Protein AF-N1ZPL4-F1 (afdb_monomer)

Structure (mmCIF, N/CA/C/O backbone):
data_AF-N1ZPL4-F1
#
_entry.id   AF-N1ZPL4-F1
#
loop_
_atom_site.group_PDB
_atom_site.id
_atom_site.type_symbol
_atom_site.label_atom_id
_atom_site.label_alt_id
_atom_site.label_comp_id
_atom_site.label_asym_id
_atom_site.label_entity_id
_atom_site.label_seq_id
_atom_site.pdbx_PDB_ins_code
_atom_site.Cartn_x
_atom_site.Cartn_y
_atom_site.Cartn_z
_atom_site.occupancy
_atom_site.B_iso_or_equiv
_atom_site.auth_seq_id
_atom_site.auth_comp_id
_atom_site.auth_asym_id
_atom_site.auth_atom_id
_atom_site.pdbx_PDB_model_num
ATOM 1 N N . MET A 1 1 ? 6.168 -3.476 1.935 1.00 88.88 1 MET A N 1
ATOM 2 C CA . MET A 1 1 ? 5.123 -2.946 2.846 1.00 88.88 1 MET A CA 1
ATOM 3 C C . MET A 1 1 ? 3.778 -3.505 2.396 1.00 88.88 1 MET A C 1
ATOM 5 O O . MET A 1 1 ? 3.664 -3.856 1.231 1.00 88.88 1 MET A O 1
ATOM 9 N N . VAL A 1 2 ? 2.785 -3.638 3.279 1.00 92.56 2 VAL A N 1
ATOM 10 C CA . VAL A 1 2 ? 1.439 -4.110 2.904 1.00 92.56 2 VAL A CA 1
ATOM 11 C C . VAL A 1 2 ? 0.400 -3.111 3.406 1.00 92.56 2 VAL A C 1
ATOM 13 O O . VAL A 1 2 ? 0.450 -2.731 4.572 1.00 92.56 2 VAL A O 1
ATOM 16 N N . ALA A 1 3 ? -0.518 -2.706 2.531 1.00 92.94 3 ALA A N 1
ATOM 17 C CA . ALA A 1 3 ? -1.709 -1.935 2.864 1.00 92.94 3 ALA A CA 1
ATOM 18 C C . ALA A 1 3 ? -2.933 -2.860 2.854 1.00 92.94 3 ALA A C 1
ATOM 20 O O . ALA A 1 3 ? -3.105 -3.666 1.934 1.00 92.94 3 ALA A O 1
ATOM 21 N N . ILE A 1 4 ? -3.764 -2.767 3.892 1.00 90.69 4 ILE A N 1
ATOM 22 C CA . ILE A 1 4 ? -4.961 -3.592 4.067 1.00 90.69 4 ILE A CA 1
ATOM 23 C C . ILE A 1 4 ? -6.119 -2.670 4.419 1.00 90.69 4 ILE A C 1
ATOM 25 O O . ILE A 1 4 ? -5.978 -1.822 5.293 1.00 90.69 4 ILE A O 1
ATOM 29 N N . TYR A 1 5 ? -7.254 -2.861 3.756 1.00 92.00 5 TYR A N 1
ATOM 30 C CA . TYR A 1 5 ? -8.501 -2.187 4.096 1.00 92.00 5 TYR A CA 1
ATOM 31 C C . TYR A 1 5 ? -9.668 -3.132 3.813 1.00 92.00 5 TYR A C 1
ATOM 33 O O . TYR A 1 5 ? -9.845 -3.596 2.683 1.00 92.00 5 TYR A O 1
ATOM 41 N N . LYS A 1 6 ? -10.456 -3.461 4.845 1.00 88.81 6 LYS A N 1
ATOM 42 C CA . LYS A 1 6 ? -11.491 -4.512 4.784 1.00 88.81 6 LYS A CA 1
ATOM 43 C C . LYS A 1 6 ? -10.904 -5.825 4.228 1.00 88.81 6 LYS A C 1
ATOM 45 O O . LYS A 1 6 ? -10.029 -6.425 4.846 1.00 88.81 6 LYS A O 1
ATOM 50 N N . ASN A 1 7 ? -11.356 -6.262 3.052 1.00 88.88 7 ASN A N 1
ATOM 51 C CA . ASN A 1 7 ? -10.882 -7.472 2.376 1.00 88.88 7 ASN A CA 1
ATOM 52 C C . ASN A 1 7 ? -9.803 -7.202 1.309 1.00 88.88 7 ASN A C 1
ATOM 54 O O . ASN A 1 7 ? -9.264 -8.159 0.754 1.00 88.88 7 ASN A O 1
ATOM 58 N N . GLN A 1 8 ? -9.472 -5.937 1.036 1.00 91.56 8 GLN A N 1
ATOM 59 C CA . GLN A 1 8 ? -8.481 -5.548 0.033 1.00 91.56 8 GLN A CA 1
ATOM 60 C C . GLN A 1 8 ? -7.071 -5.629 0.619 1.00 91.56 8 GLN A C 1
ATOM 62 O O . GLN A 1 8 ? -6.828 -5.167 1.736 1.00 91.56 8 GLN A O 1
ATOM 67 N N . LYS A 1 9 ? -6.134 -6.212 -0.138 1.00 94.44 9 LYS A N 1
ATOM 68 C CA . LYS A 1 9 ? -4.724 -6.355 0.251 1.00 94.44 9 LYS A CA 1
ATOM 69 C C . LYS A 1 9 ? -3.826 -5.919 -0.894 1.00 94.44 9 LYS A C 1
ATOM 71 O O . LYS A 1 9 ? -3.948 -6.423 -2.013 1.00 94.44 9 LYS A O 1
ATOM 76 N N . ILE A 1 10 ? -2.917 -4.997 -0.602 1.00 96.06 10 ILE A N 1
ATOM 77 C CA . ILE A 1 10 ? -2.006 -4.422 -1.588 1.00 96.06 10 ILE A CA 1
ATOM 78 C C . ILE A 1 10 ? -0.587 -4.495 -1.056 1.00 96.06 10 ILE A C 1
ATOM 80 O O . ILE A 1 10 ? -0.285 -3.983 0.020 1.00 96.06 10 ILE A O 1
ATOM 84 N N . ALA A 1 11 ? 0.297 -5.125 -1.817 1.00 95.62 11 ALA A N 1
ATOM 85 C CA . ALA A 1 11 ? 1.724 -5.096 -1.557 1.00 95.62 11 ALA A CA 1
ATOM 86 C C . ALA A 1 11 ? 2.333 -3.839 -2.196 1.00 95.62 11 ALA A C 1
ATOM 88 O O . ALA A 1 11 ? 2.167 -3.589 -3.387 1.00 95.62 11 ALA A O 1
ATOM 89 N N . ILE A 1 12 ? 3.037 -3.044 -1.394 1.00 94.81 12 ILE A N 1
ATOM 90 C CA . ILE A 1 12 ? 3.796 -1.877 -1.849 1.00 94.81 12 ILE A CA 1
ATOM 91 C C . ILE A 1 12 ? 5.279 -2.231 -1.766 1.00 94.81 12 ILE A C 1
ATOM 93 O O . ILE A 1 12 ? 5.808 -2.486 -0.673 1.00 94.81 12 ILE A O 1
ATOM 97 N N . GLU A 1 13 ? 5.945 -2.242 -2.914 1.00 93.19 13 GLU A N 1
ATOM 98 C CA . GLU A 1 13 ? 7.353 -2.610 -3.060 1.00 93.19 13 GLU A CA 1
ATOM 99 C C . GLU A 1 13 ? 8.144 -1.429 -3.620 1.00 93.19 13 GLU A C 1
ATOM 101 O O . GLU A 1 13 ? 7.711 -0.765 -4.559 1.00 93.19 13 GLU A O 1
ATOM 106 N N . CYS A 1 14 ? 9.302 -1.151 -3.020 1.00 88.62 14 CYS A N 1
ATOM 107 C CA . CYS A 1 14 ? 10.245 -0.161 -3.526 1.00 88.62 14 CYS A CA 1
ATOM 108 C C . CYS A 1 14 ? 11.448 -0.905 -4.105 1.00 88.62 14 CYS A C 1
ATOM 110 O O . CYS A 1 14 ? 12.298 -1.401 -3.361 1.00 88.62 14 CYS A O 1
ATOM 112 N N . ASP A 1 15 ? 11.486 -1.010 -5.429 1.00 80.38 15 ASP A N 1
ATOM 113 C CA . ASP A 1 15 ? 12.486 -1.777 -6.159 1.00 80.38 15 ASP A CA 1
ATOM 114 C C . ASP A 1 15 ? 13.719 -0.904 -6.423 1.00 80.38 15 ASP A C 1
ATOM 116 O O . ASP A 1 15 ? 13.672 0.089 -7.158 1.00 80.38 15 ASP A O 1
ATOM 120 N N . GLY A 1 16 ? 14.846 -1.274 -5.813 1.00 68.75 16 GLY A N 1
ATOM 121 C CA . GLY A 1 16 ? 16.160 -0.685 -6.071 1.00 68.75 16 GLY A CA 1
ATOM 122 C C . GLY A 1 16 ? 16.992 -1.543 -7.028 1.00 68.75 16 GLY A C 1
ATOM 123 O O . GLY A 1 16 ? 17.014 -2.765 -6.914 1.00 68.75 16 GLY A O 1
ATOM 124 N N . GLU A 1 17 ? 17.752 -0.909 -7.925 1.00 60.09 17 GLU A N 1
ATOM 125 C CA . GLU A 1 17 ? 18.572 -1.578 -8.960 1.00 60.09 17 GLU A CA 1
ATOM 126 C C . GLU A 1 17 ? 19.590 -2.604 -8.417 1.00 60.09 17 GLU A C 1
ATOM 128 O O . GLU A 1 17 ? 20.011 -3.504 -9.143 1.00 60.09 17 GLU A O 1
ATOM 133 N N . ARG A 1 18 ? 19.962 -2.532 -7.130 1.00 58.00 18 ARG A N 1
ATOM 134 C CA . ARG A 1 18 ? 21.004 -3.382 -6.524 1.00 58.00 18 ARG A CA 1
ATOM 135 C C . ARG A 1 18 ? 20.608 -4.834 -6.228 1.00 58.00 18 ARG A C 1
ATOM 137 O O . ARG A 1 18 ? 21.496 -5.609 -5.884 1.00 58.00 18 ARG A O 1
ATOM 144 N N . TYR A 1 19 ? 19.343 -5.229 -6.362 1.00 56.78 19 TYR A N 1
ATOM 145 C CA . TYR A 1 19 ? 18.886 -6.573 -5.978 1.00 56.78 19 TYR A CA 1
ATOM 146 C C . TYR A 1 19 ? 18.411 -7.408 -7.174 1.00 56.78 19 TYR A C 1
ATOM 148 O O . TYR A 1 19 ? 17.281 -7.871 -7.221 1.00 56.78 19 TYR A O 1
ATOM 156 N N . HIS A 1 20 ? 19.300 -7.652 -8.138 1.00 55.06 20 HIS A N 1
ATOM 157 C CA . HIS A 1 20 ? 19.075 -8.645 -9.196 1.00 55.06 20 HIS A CA 1
ATOM 158 C C . HIS A 1 20 ? 19.781 -9.950 -8.825 1.00 55.06 20 HIS A C 1
ATOM 160 O O . HIS A 1 20 ? 20.845 -10.288 -9.339 1.00 55.06 20 HIS A O 1
ATOM 166 N N . SER A 1 21 ? 19.230 -10.669 -7.851 1.00 59.38 21 SER A N 1
ATOM 167 C CA . SER A 1 21 ? 19.834 -11.911 -7.371 1.00 59.38 21 SER A CA 1
ATOM 168 C C . SER A 1 21 ? 19.398 -13.133 -8.186 1.00 59.38 21 SER A C 1
ATOM 170 O O . SER A 1 21 ? 18.536 -13.863 -7.737 1.00 59.38 21 SER A O 1
ATOM 172 N N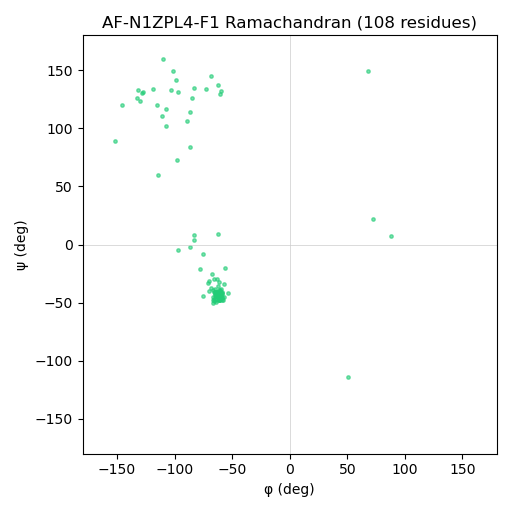 . GLY A 1 22 ? 20.054 -13.402 -9.321 1.00 70.75 22 GLY A N 1
ATOM 173 C CA . GLY A 1 22 ? 20.077 -14.713 -10.001 1.00 70.75 22 GLY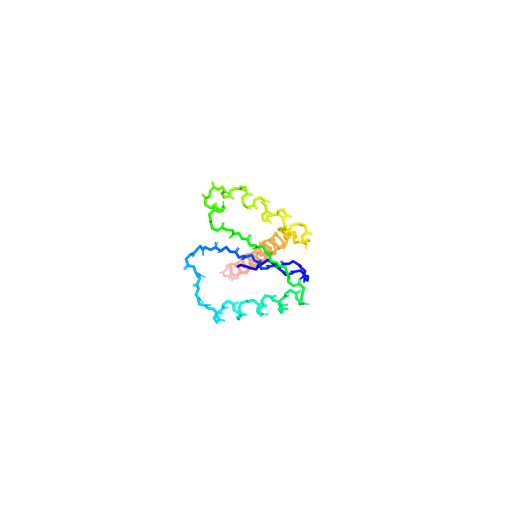 A CA 1
ATOM 174 C C . GLY A 1 22 ? 18.761 -15.214 -10.632 1.00 70.75 22 GLY A C 1
ATOM 175 O O . GLY A 1 22 ? 17.665 -14.974 -10.134 1.00 70.75 22 GLY A O 1
ATOM 176 N N . GLU A 1 23 ? 18.867 -15.996 -11.712 1.00 73.88 23 GLU A N 1
ATOM 177 C CA . GLU A 1 23 ? 17.711 -16.522 -12.470 1.00 73.88 23 GLU A CA 1
ATOM 178 C C . GLU A 1 23 ? 16.733 -17.347 -11.616 1.00 73.88 23 GLU A C 1
ATOM 180 O O . GLU A 1 23 ? 15.520 -17.294 -11.820 1.00 73.88 23 GLU A O 1
ATOM 185 N N . LYS A 1 24 ? 17.241 -18.084 -10.619 1.00 78.12 24 LYS A N 1
ATOM 186 C CA . LYS A 1 24 ? 16.407 -18.923 -9.748 1.00 78.12 24 LYS A CA 1
ATOM 187 C C . LYS A 1 24 ? 15.469 -18.102 -8.857 1.00 78.12 24 LYS A C 1
ATOM 189 O O . LYS A 1 24 ? 14.293 -18.440 -8.767 1.00 78.12 24 LYS A O 1
ATOM 194 N N . LYS A 1 25 ? 15.955 -17.024 -8.229 1.00 80.00 25 LYS A N 1
ATOM 195 C CA . LYS A 1 25 ? 15.097 -16.203 -7.357 1.00 80.00 25 LYS A CA 1
ATOM 196 C C . LYS A 1 25 ? 14.086 -15.401 -8.160 1.00 80.00 25 LYS A C 1
ATOM 198 O O . LYS A 1 25 ? 12.961 -15.254 -7.713 1.00 80.00 25 LYS A O 1
ATOM 203 N N . LEU A 1 26 ? 14.454 -14.965 -9.368 1.00 81.31 26 LEU A N 1
ATOM 204 C CA . LEU A 1 26 ? 13.515 -14.302 -10.271 1.00 81.31 26 LEU A CA 1
ATOM 205 C C . LEU A 1 26 ? 12.299 -15.193 -10.549 1.00 81.31 26 LEU A C 1
ATOM 207 O O . LEU A 1 26 ? 11.164 -14.734 -10.473 1.00 81.31 26 LEU A O 1
ATOM 211 N N . ARG A 1 27 ? 12.531 -16.481 -10.821 1.00 87.56 27 ARG A N 1
ATOM 212 C CA . ARG A 1 27 ? 11.445 -17.438 -11.046 1.00 87.56 27 ARG A CA 1
ATOM 213 C C . ARG A 1 27 ? 10.588 -17.648 -9.796 1.00 87.56 27 ARG A C 1
ATOM 215 O O . ARG A 1 27 ? 9.367 -17.636 -9.904 1.00 87.56 27 ARG A O 1
ATOM 222 N N . GLU A 1 28 ? 11.209 -17.803 -8.629 1.00 89.00 28 GLU A N 1
ATOM 223 C CA . GLU A 1 28 ? 10.489 -17.946 -7.354 1.00 89.00 28 GLU A CA 1
ATOM 224 C C . GLU A 1 28 ? 9.641 -16.701 -7.028 1.00 89.00 28 GLU A C 1
ATOM 226 O O . GLU A 1 28 ? 8.503 -16.830 -6.572 1.00 89.00 28 GLU A O 1
ATOM 231 N N . ASP A 1 29 ? 10.150 -15.500 -7.309 1.00 87.19 29 ASP A N 1
ATOM 232 C CA . ASP A 1 29 ? 9.424 -14.243 -7.105 1.00 87.19 29 ASP A CA 1
ATOM 233 C C . ASP A 1 29 ? 8.265 -14.085 -8.096 1.00 87.19 29 ASP A C 1
ATOM 235 O O . ASP A 1 29 ? 7.164 -13.700 -7.699 1.00 87.19 29 ASP A O 1
ATOM 239 N N . MET A 1 30 ? 8.460 -14.466 -9.363 1.00 88.56 30 MET A N 1
ATOM 240 C CA . MET A 1 30 ? 7.384 -14.506 -10.359 1.00 88.56 30 MET A CA 1
ATOM 241 C C . MET A 1 30 ? 6.273 -15.484 -9.960 1.00 88.56 30 MET A C 1
ATOM 243 O O . MET A 1 30 ? 5.091 -15.150 -10.054 1.00 88.56 30 MET A O 1
ATOM 247 N N . GLU A 1 31 ? 6.634 -16.684 -9.498 1.00 94.25 31 GLU A N 1
ATOM 248 C CA . GLU A 1 31 ? 5.671 -17.688 -9.035 1.00 94.25 31 GLU A CA 1
ATOM 249 C C . GLU A 1 31 ? 4.895 -17.179 -7.813 1.00 94.25 31 GLU A C 1
ATOM 251 O O . GLU A 1 31 ? 3.664 -17.266 -7.773 1.00 94.25 31 GLU A O 1
ATOM 256 N N . ARG A 1 32 ? 5.588 -16.568 -6.845 1.00 93.50 32 ARG A N 1
ATOM 257 C CA . ARG A 1 32 ? 4.965 -15.960 -5.664 1.00 93.50 32 ARG A CA 1
ATOM 258 C C . ARG A 1 32 ? 3.997 -14.841 -6.043 1.00 93.50 32 ARG A C 1
ATOM 260 O O . ARG A 1 32 ? 2.875 -14.824 -5.535 1.00 93.50 32 ARG A O 1
ATOM 267 N N . GLN A 1 33 ? 4.407 -13.929 -6.923 1.00 93.69 33 GLN A N 1
ATOM 268 C CA . GLN A 1 33 ? 3.550 -12.833 -7.368 1.00 93.69 33 GLN A CA 1
ATOM 269 C C . GLN A 1 33 ? 2.298 -13.375 -8.066 1.00 93.69 33 GLN A C 1
ATOM 271 O O . GLN A 1 33 ? 1.188 -12.990 -7.702 1.00 93.69 33 GLN A O 1
ATOM 276 N N . ALA A 1 34 ? 2.451 -14.338 -8.980 1.00 95.69 34 ALA A N 1
ATOM 277 C CA . ALA A 1 34 ? 1.326 -14.936 -9.695 1.00 95.69 34 ALA A CA 1
ATOM 278 C C . ALA A 1 34 ? 0.306 -15.601 -8.752 1.00 95.69 34 ALA A C 1
ATOM 280 O O . ALA A 1 34 ? -0.904 -15.518 -8.974 1.00 95.69 34 ALA A O 1
ATOM 281 N N . ILE A 1 35 ? 0.772 -16.256 -7.683 1.00 96.69 35 ILE A N 1
ATOM 282 C CA . ILE A 1 35 ? -0.110 -16.843 -6.665 1.00 96.69 35 ILE A CA 1
ATOM 283 C C . ILE A 1 35 ? -0.867 -15.747 -5.907 1.00 96.69 35 ILE A C 1
ATOM 285 O O . ILE A 1 35 ? -2.081 -15.852 -5.733 1.00 96.69 35 ILE A O 1
ATOM 289 N N . LEU A 1 36 ? -0.179 -14.691 -5.470 1.00 95.56 36 LEU A N 1
ATOM 290 C CA . LEU A 1 36 ? -0.798 -13.607 -4.706 1.00 95.56 36 LEU A CA 1
ATOM 291 C C . LEU A 1 36 ? -1.834 -12.844 -5.540 1.00 95.56 36 LEU A C 1
ATOM 293 O O . LEU A 1 36 ? -2.940 -12.598 -5.059 1.00 95.56 36 LEU A O 1
ATOM 297 N N . GLU A 1 37 ? -1.532 -12.549 -6.803 1.00 94.81 37 GLU A N 1
ATOM 298 C CA . GLU A 1 37 ? -2.472 -11.900 -7.722 1.00 94.81 37 GLU A CA 1
ATOM 299 C C . GLU A 1 37 ? -3.736 -12.745 -7.943 1.00 94.81 37 GLU A C 1
ATOM 301 O O . GLU A 1 37 ? -4.847 -12.211 -7.921 1.00 94.81 37 GLU A O 1
ATOM 306 N N . ARG A 1 38 ? -3.607 -14.077 -8.059 1.00 96.00 38 ARG A N 1
ATOM 307 C CA . ARG A 1 38 ? -4.764 -14.993 -8.134 1.00 96.00 38 ARG A CA 1
ATOM 308 C C . ARG A 1 38 ? -5.620 -14.985 -6.870 1.00 96.00 38 ARG A C 1
ATOM 310 O O . ARG A 1 38 ? -6.824 -15.206 -6.955 1.00 96.00 38 ARG A O 1
ATOM 317 N N . LEU A 1 39 ? -5.017 -14.724 -5.712 1.00 94.81 39 LEU A N 1
ATOM 318 C CA . LEU A 1 39 ? -5.718 -14.567 -4.435 1.00 94.81 39 LEU A CA 1
ATOM 319 C C . LEU A 1 39 ? -6.288 -13.151 -4.235 1.00 94.81 39 LEU A C 1
ATOM 321 O O . LEU A 1 39 ? -6.757 -12.833 -3.143 1.00 94.81 39 LEU A O 1
ATOM 325 N N . GLY A 1 40 ? -6.249 -12.303 -5.267 1.00 92.75 40 GLY A N 1
ATOM 326 C CA . GLY A 1 40 ? -6.821 -10.960 -5.250 1.00 92.75 40 GLY A CA 1
ATOM 327 C C . GLY A 1 40 ? -5.879 -9.871 -4.737 1.00 92.75 40 GLY A C 1
ATOM 328 O O . GLY A 1 40 ? -6.320 -8.734 -4.576 1.00 92.75 40 GLY A O 1
ATOM 329 N N . TRP A 1 41 ? -4.599 -10.176 -4.499 1.00 95.94 41 TRP A N 1
ATOM 330 C CA . TRP A 1 41 ? -3.629 -9.143 -4.138 1.00 95.94 41 TRP A CA 1
ATOM 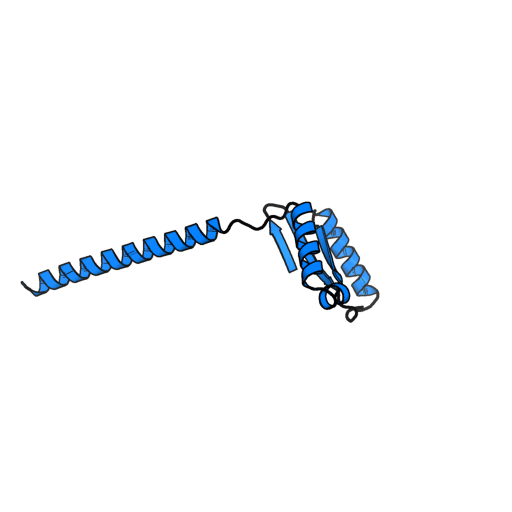331 C C . TRP A 1 41 ? -3.358 -8.213 -5.317 1.00 95.94 41 TRP A C 1
ATOM 333 O O . TRP A 1 41 ? -3.299 -8.638 -6.473 1.00 95.94 41 TRP A O 1
ATOM 343 N N . LYS A 1 42 ? -3.145 -6.935 -5.006 1.00 95.50 42 LYS A N 1
ATOM 344 C CA . LYS A 1 42 ? -2.604 -5.950 -5.949 1.00 95.50 42 LYS A CA 1
ATOM 345 C C . LYS A 1 42 ? -1.195 -5.552 -5.537 1.00 95.50 42 LYS A C 1
ATOM 347 O O . LYS A 1 42 ? -0.811 -5.713 -4.379 1.00 95.50 42 LYS A O 1
ATOM 352 N N . PHE A 1 43 ? -0.441 -5.023 -6.490 1.00 95.06 43 PHE A N 1
ATOM 353 C CA . PHE A 1 43 ? 0.938 -4.606 -6.286 1.00 95.06 43 PHE A CA 1
ATOM 354 C C . PHE A 1 43 ? 1.121 -3.174 -6.769 1.00 95.06 43 PHE A C 1
ATOM 356 O O . PHE A 1 43 ? 0.764 -2.851 -7.900 1.00 95.06 43 PHE A O 1
ATOM 363 N N . ILE A 1 44 ? 1.714 -2.342 -5.920 1.00 95.25 44 ILE A N 1
ATOM 364 C CA . ILE A 1 44 ? 2.205 -1.013 -6.275 1.00 95.25 44 ILE A CA 1
ATOM 365 C C . ILE A 1 44 ? 3.727 -1.084 -6.207 1.00 95.25 44 ILE A C 1
ATOM 367 O O . ILE A 1 44 ? 4.306 -1.222 -5.127 1.00 95.25 44 ILE A O 1
ATOM 371 N N . ARG A 1 45 ? 4.377 -1.016 -7.371 1.00 93.75 45 ARG A N 1
ATOM 372 C CA . ARG A 1 45 ? 5.840 -0.983 -7.478 1.00 93.75 45 ARG A CA 1
ATOM 373 C C . ARG A 1 45 ? 6.321 0.455 -7.632 1.00 93.75 45 ARG A C 1
ATOM 375 O O . ARG A 1 45 ? 5.829 1.216 -8.470 1.00 93.75 45 ARG A O 1
ATOM 382 N N . ILE A 1 46 ? 7.304 0.816 -6.824 1.00 94.00 46 ILE A N 1
ATOM 383 C CA . ILE A 1 46 ? 7.956 2.120 -6.819 1.00 94.00 46 ILE A CA 1
ATOM 384 C C . ILE A 1 46 ? 9.400 1.890 -7.231 1.00 94.00 46 ILE A C 1
ATOM 386 O O . ILE A 1 46 ? 10.124 1.162 -6.558 1.00 94.00 46 ILE A O 1
ATOM 390 N N . ARG A 1 47 ? 9.849 2.508 -8.325 1.00 90.62 47 ARG A N 1
ATOM 391 C CA . ARG A 1 47 ? 11.278 2.455 -8.650 1.00 90.62 47 ARG A CA 1
ATOM 392 C C . ARG A 1 47 ? 12.027 3.356 -7.679 1.00 90.62 47 ARG A C 1
ATOM 394 O O . ARG A 1 47 ? 11.656 4.514 -7.510 1.00 90.62 47 ARG A O 1
ATOM 401 N N . GLY A 1 48 ? 13.128 2.876 -7.107 1.00 90.19 48 GLY A N 1
ATOM 402 C CA . GLY A 1 48 ? 13.946 3.689 -6.205 1.00 90.19 48 GLY A CA 1
ATOM 403 C C . GLY A 1 48 ? 14.358 5.018 -6.849 1.00 90.19 48 GLY A C 1
ATOM 404 O O . GLY A 1 48 ? 14.239 6.069 -6.232 1.00 90.19 48 GLY A O 1
ATOM 405 N N . SER A 1 49 ? 14.742 4.999 -8.129 1.00 90.62 49 SER A N 1
ATOM 406 C CA . SER A 1 49 ? 15.099 6.209 -8.885 1.00 90.62 49 SER A CA 1
ATOM 407 C C . SER A 1 49 ? 13.931 7.175 -9.122 1.00 90.62 49 SER A C 1
ATOM 409 O O . SER A 1 49 ? 14.160 8.380 -9.200 1.00 90.62 49 SER A O 1
ATOM 411 N N . GLU A 1 50 ? 12.694 6.678 -9.215 1.00 92.44 50 GLU A N 1
ATOM 412 C CA . GLU A 1 50 ? 11.482 7.506 -9.279 1.00 92.44 50 GLU A CA 1
ATOM 413 C C . GLU A 1 50 ? 11.290 8.242 -7.949 1.00 92.44 50 GLU A C 1
ATOM 415 O O . GLU A 1 50 ? 11.203 9.470 -7.933 1.00 92.44 50 GLU A O 1
ATOM 420 N N . TYR A 1 51 ? 11.349 7.495 -6.842 1.00 92.50 51 TYR A N 1
ATOM 421 C CA . TYR A 1 51 ? 11.207 8.046 -5.500 1.00 92.50 51 TYR A CA 1
ATOM 422 C C . TYR A 1 51 ? 12.300 9.065 -5.171 1.00 92.50 51 TYR A C 1
ATOM 424 O O . TYR A 1 51 ? 11.996 10.158 -4.713 1.00 92.50 51 TYR A O 1
ATOM 432 N N . TYR A 1 52 ? 13.571 8.751 -5.440 1.00 92.25 52 TYR A N 1
ATOM 433 C CA . TYR A 1 52 ? 14.676 9.666 -5.138 1.00 92.25 52 TYR A CA 1
ATOM 434 C C . TYR A 1 52 ? 14.668 10.937 -5.993 1.00 92.25 52 TYR A C 1
ATOM 436 O O . TYR A 1 52 ? 15.213 11.951 -5.564 1.00 92.25 52 TYR A O 1
ATOM 444 N N . ARG A 1 53 ? 14.080 10.898 -7.195 1.00 94.81 53 ARG A N 1
ATOM 445 C CA . ARG A 1 53 ? 13.968 12.079 -8.060 1.00 94.81 53 ARG A CA 1
ATOM 446 C C . ARG A 1 53 ? 12.894 13.043 -7.569 1.00 94.81 53 ARG A C 1
ATOM 448 O O . ARG A 1 53 ? 13.123 14.247 -7.592 1.00 94.81 53 ARG A O 1
ATOM 455 N N . ASP A 1 54 ? 11.733 12.520 -7.191 1.00 96.81 54 ASP A N 1
ATOM 456 C CA . ASP A 1 54 ? 10.602 13.319 -6.718 1.00 96.81 54 ASP A CA 1
ATOM 457 C C . ASP A 1 54 ? 9.748 12.490 -5.739 1.00 96.81 54 ASP A C 1
ATOM 459 O O . ASP A 1 54 ? 8.806 11.793 -6.151 1.00 96.81 54 ASP A O 1
ATOM 463 N N . PRO A 1 55 ? 10.082 12.532 -4.434 1.00 95.50 55 PRO A N 1
ATOM 464 C CA . PRO A 1 55 ? 9.364 11.771 -3.421 1.00 95.50 55 PRO A CA 1
ATOM 465 C C . PRO A 1 55 ? 7.892 12.174 -3.336 1.00 95.50 55 PRO A C 1
ATOM 467 O O . PRO A 1 55 ? 7.024 11.309 -3.244 1.00 95.50 55 PRO A O 1
ATOM 470 N N . GLU A 1 56 ? 7.589 13.472 -3.411 1.00 97.19 56 GLU A N 1
ATOM 471 C CA . GLU A 1 56 ? 6.220 13.970 -3.272 1.00 97.19 56 GLU A CA 1
ATOM 472 C C . GLU A 1 56 ? 5.319 13.467 -4.392 1.00 97.19 56 GLU A C 1
ATOM 474 O O . GLU A 1 56 ? 4.221 12.965 -4.138 1.00 97.19 56 GLU A O 1
ATOM 479 N N . LYS A 1 57 ? 5.775 13.577 -5.641 1.00 97.19 57 LYS A N 1
ATOM 480 C CA . LYS A 1 57 ? 5.019 13.085 -6.792 1.00 97.19 57 LYS A CA 1
ATOM 481 C C . LYS A 1 57 ? 4.834 11.574 -6.734 1.00 97.19 57 LYS A C 1
ATOM 483 O O . LYS A 1 57 ? 3.741 11.087 -7.022 1.00 97.19 57 LYS A O 1
ATOM 488 N N . THR A 1 58 ? 5.874 10.847 -6.332 1.00 96.31 58 THR A N 1
ATOM 489 C CA . THR A 1 58 ? 5.820 9.389 -6.183 1.00 96.31 58 THR A CA 1
ATOM 490 C C . THR A 1 58 ? 4.780 8.989 -5.139 1.00 96.31 58 THR A C 1
ATOM 492 O O . THR A 1 58 ? 3.921 8.155 -5.410 1.00 96.31 58 THR A O 1
ATOM 495 N N . ILE A 1 59 ? 4.785 9.635 -3.970 1.00 94.88 59 ILE A N 1
ATOM 496 C CA . ILE A 1 59 ? 3.797 9.373 -2.919 1.00 94.88 59 ILE A CA 1
ATOM 497 C C . ILE A 1 59 ? 2.380 9.742 -3.374 1.00 94.88 59 ILE A C 1
ATOM 499 O O . ILE A 1 59 ? 1.456 8.966 -3.141 1.00 94.88 59 ILE A O 1
ATOM 503 N N . LYS A 1 60 ? 2.187 10.859 -4.091 1.00 96.56 60 LYS A N 1
ATOM 504 C CA . LYS A 1 60 ? 0.875 11.217 -4.666 1.00 96.56 60 LYS A CA 1
ATOM 505 C C . LYS A 1 60 ? 0.354 10.146 -5.631 1.00 96.56 60 LYS A C 1
ATOM 507 O O . LYS A 1 60 ? -0.830 9.824 -5.574 1.00 96.56 60 LYS A O 1
ATOM 512 N N . ARG A 1 61 ? 1.221 9.561 -6.470 1.00 96.38 61 ARG A N 1
ATOM 513 C CA . ARG A 1 61 ? 0.865 8.429 -7.346 1.00 96.38 61 ARG A CA 1
ATOM 514 C C . ARG A 1 61 ? 0.433 7.209 -6.537 1.00 96.38 61 ARG A C 1
ATOM 516 O O . ARG A 1 61 ? -0.603 6.628 -6.833 1.00 96.38 61 ARG A O 1
ATOM 523 N N . VAL A 1 62 ? 1.198 6.844 -5.509 1.00 95.81 62 VAL A N 1
ATOM 524 C CA . VAL A 1 62 ? 0.877 5.691 -4.652 1.00 95.81 62 VAL A CA 1
ATOM 525 C C . VAL A 1 62 ? -0.475 5.885 -3.967 1.00 95.81 62 VAL A C 1
ATOM 527 O O . VAL A 1 62 ? -1.290 4.972 -3.976 1.00 95.81 62 VAL A O 1
ATOM 530 N N . ILE A 1 63 ? -0.744 7.074 -3.420 1.00 94.81 63 ILE A N 1
ATOM 531 C CA . ILE A 1 63 ? -2.040 7.398 -2.802 1.00 94.81 63 ILE A CA 1
ATOM 532 C C . ILE A 1 63 ? -3.175 7.286 -3.825 1.00 94.81 63 ILE A C 1
ATOM 534 O O . ILE A 1 63 ? -4.213 6.706 -3.523 1.00 94.81 63 ILE A O 1
ATOM 538 N N . TYR A 1 64 ? -2.974 7.810 -5.036 1.00 95.62 64 TYR A N 1
ATOM 539 C CA . TYR A 1 64 ? -3.952 7.684 -6.114 1.00 95.62 64 TYR A CA 1
ATOM 540 C C . TYR A 1 64 ? -4.251 6.211 -6.437 1.00 95.62 64 TYR A C 1
ATOM 542 O O . TYR A 1 64 ? -5.412 5.821 -6.464 1.00 95.62 64 TYR A O 1
ATOM 550 N N . GLU A 1 65 ? -3.224 5.373 -6.600 1.00 96.25 65 GLU A N 1
ATOM 551 C CA . GLU A 1 65 ? -3.396 3.938 -6.868 1.00 96.25 65 GLU A CA 1
ATOM 552 C C . GLU A 1 65 ? -4.096 3.203 -5.720 1.00 96.25 65 GLU A C 1
ATOM 554 O O . GLU A 1 65 ? -4.965 2.371 -5.966 1.00 96.25 65 GLU A 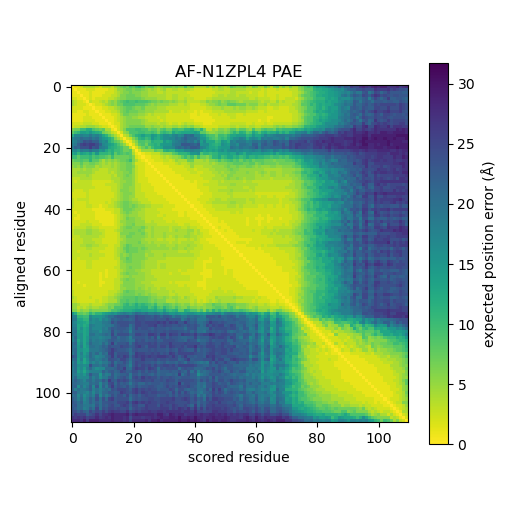O 1
ATOM 559 N N . LEU A 1 66 ? -3.766 3.522 -4.464 1.00 94.75 66 LEU A N 1
ATOM 560 C CA . LEU A 1 66 ? -4.458 2.958 -3.302 1.00 94.75 66 LEU A CA 1
ATOM 561 C C . LEU A 1 66 ? -5.959 3.272 -3.339 1.00 94.75 66 LEU A C 1
ATOM 563 O O . LEU A 1 66 ? -6.766 2.356 -3.173 1.00 94.75 66 LEU A O 1
ATOM 567 N N . ASN A 1 67 ? -6.324 4.522 -3.637 1.00 93.12 67 ASN A N 1
ATOM 568 C CA . ASN A 1 67 ? -7.722 4.936 -3.757 1.00 93.12 67 ASN A CA 1
ATOM 569 C C . ASN A 1 67 ? -8.438 4.210 -4.909 1.00 93.12 67 ASN A C 1
ATOM 571 O O . ASN A 1 67 ? -9.548 3.720 -4.719 1.00 93.12 67 ASN A O 1
ATOM 575 N N . GLU A 1 68 ? -7.794 4.067 -6.072 1.00 94.62 68 GLU A N 1
ATOM 576 C CA . GLU A 1 68 ? -8.347 3.324 -7.219 1.00 94.62 68 GLU A CA 1
ATOM 577 C C . GLU A 1 68 ? -8.597 1.846 -6.890 1.00 94.62 68 GLU A C 1
ATOM 579 O O . GLU A 1 68 ? -9.540 1.226 -7.386 1.00 94.62 68 GLU A O 1
ATOM 584 N N . PHE A 1 69 ? -7.774 1.263 -6.018 1.00 92.94 69 PHE A N 1
ATOM 585 C CA . PHE A 1 69 ? -7.969 -0.098 -5.526 1.00 92.94 69 PHE A CA 1
ATOM 586 C C . PHE A 1 69 ? -8.953 -0.200 -4.346 1.00 92.94 69 PHE A C 1
ATOM 588 O O . PHE A 1 69 ? -9.175 -1.300 -3.820 1.00 92.94 69 PHE A O 1
ATOM 595 N N . GLY A 1 70 ? -9.569 0.916 -3.948 1.00 90.44 70 GLY A N 1
ATOM 596 C CA . GLY A 1 70 ? -10.531 0.991 -2.853 1.00 90.44 70 GLY A CA 1
ATOM 597 C C . GLY A 1 70 ? -9.897 0.854 -1.470 1.00 90.44 70 GLY A C 1
ATOM 598 O O . GLY A 1 70 ? -10.583 0.456 -0.529 1.00 90.44 70 GLY A O 1
ATOM 599 N N . ILE A 1 71 ? -8.593 1.124 -1.343 1.00 90.81 71 ILE A N 1
ATOM 600 C CA . ILE A 1 71 ? -7.935 1.298 -0.049 1.00 90.81 71 ILE A CA 1
ATOM 601 C C . ILE A 1 71 ? -8.021 2.768 0.329 1.00 90.81 71 ILE A C 1
ATOM 603 O O . ILE A 1 71 ? -7.308 3.611 -0.209 1.00 90.81 71 ILE A O 1
ATOM 607 N N . GLU A 1 72 ? -8.885 3.042 1.296 1.00 86.31 72 GLU A N 1
ATOM 608 C CA . GLU A 1 72 ? -9.035 4.358 1.896 1.00 86.31 72 GLU A CA 1
ATOM 609 C C . GLU A 1 72 ? -8.320 4.397 3.253 1.00 86.31 72 GLU A C 1
ATOM 611 O O . GLU A 1 72 ? -8.233 3.372 3.939 1.00 86.31 72 GLU A O 1
ATOM 616 N N . PRO A 1 73 ? -7.804 5.564 3.672 1.00 83.56 73 PRO A N 1
ATOM 617 C CA . PRO A 1 73 ? -7.288 5.724 5.021 1.00 83.56 73 PRO A CA 1
ATOM 618 C C . PRO A 1 73 ? -8.409 5.464 6.031 1.00 83.56 73 PRO A C 1
ATOM 620 O O . PRO A 1 73 ? -9.494 6.039 5.936 1.00 83.56 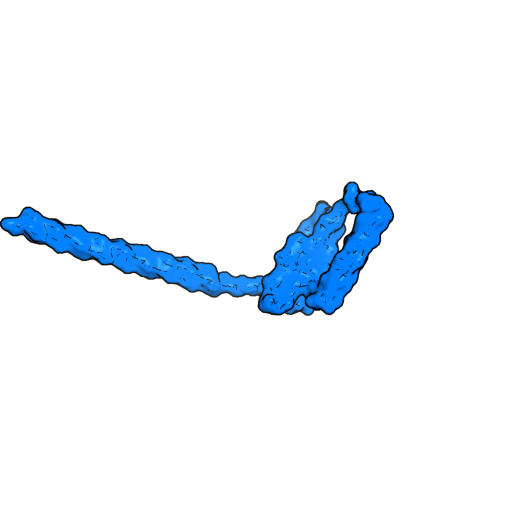73 PRO A O 1
ATOM 623 N N . GLU A 1 74 ? -8.144 4.607 7.017 1.00 80.25 74 GLU A N 1
ATOM 624 C CA . GLU A 1 74 ? -9.084 4.406 8.115 1.00 80.25 74 GLU A CA 1
ATOM 625 C C . GLU A 1 74 ? -9.301 5.737 8.845 1.00 80.25 74 GLU A C 1
ATOM 627 O O . GLU A 1 74 ? -8.354 6.474 9.142 1.00 80.25 74 GLU A O 1
ATOM 632 N N . SER A 1 75 ? -10.564 6.086 9.099 1.00 69.50 75 SER A N 1
ATOM 633 C CA . SER A 1 75 ? -10.879 7.298 9.841 1.00 69.50 75 SER A CA 1
ATOM 634 C C . SER A 1 75 ? -10.285 7.190 11.249 1.00 69.50 75 SER A C 1
ATOM 636 O O . SER A 1 75 ? -10.433 6.182 11.937 1.00 69.50 75 SER A O 1
ATOM 638 N N . ASN A 1 76 ? -9.674 8.272 11.738 1.00 61.97 76 ASN A N 1
ATOM 639 C CA . ASN A 1 76 ? -9.169 8.371 13.117 1.00 61.97 76 ASN A CA 1
ATOM 640 C C . ASN A 1 76 ? -10.273 8.268 14.197 1.00 61.97 76 ASN A C 1
ATOM 642 O O . ASN A 1 76 ? -10.002 8.536 15.362 1.00 61.97 76 ASN A O 1
ATOM 646 N N . GLN A 1 77 ? -11.515 7.922 13.844 1.00 62.06 77 GLN A N 1
ATOM 647 C CA . GLN A 1 77 ? -12.620 7.746 14.790 1.00 62.06 77 GLN A CA 1
ATOM 648 C C . GLN A 1 77 ? -12.292 6.662 15.816 1.00 62.06 77 GLN A C 1
ATOM 650 O O . GLN A 1 77 ? -12.387 6.939 17.000 1.00 62.06 77 GLN A O 1
ATOM 655 N N . CYS A 1 78 ? -11.742 5.522 15.387 1.00 57.53 78 CYS A N 1
ATOM 656 C CA . CYS A 1 78 ? -11.322 4.460 16.306 1.00 57.53 78 CYS A CA 1
ATOM 657 C C . CYS A 1 78 ? -10.271 4.947 17.324 1.00 57.53 78 CYS A C 1
ATOM 659 O O . CYS A 1 78 ? -10.389 4.679 18.516 1.00 57.53 78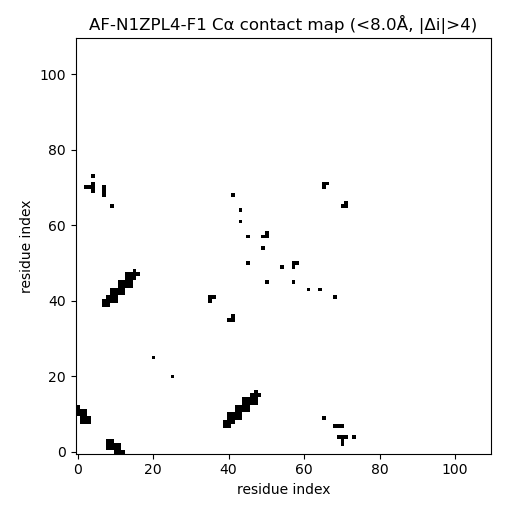 CYS A O 1
ATOM 661 N N . ASN A 1 79 ? -9.286 5.743 16.887 1.00 62.94 79 ASN A N 1
ATOM 662 C CA . ASN A 1 79 ? -8.297 6.329 17.800 1.00 62.94 79 ASN A CA 1
ATOM 663 C C . ASN A 1 79 ? -8.925 7.336 18.771 1.00 62.94 79 ASN A C 1
ATOM 665 O O . ASN A 1 79 ? -8.598 7.319 19.953 1.00 62.94 79 ASN A O 1
ATOM 669 N N . LYS A 1 80 ? -9.855 8.174 18.297 1.00 67.31 80 LYS A N 1
ATOM 670 C CA . LYS A 1 80 ? -10.575 9.125 19.155 1.00 67.31 80 LYS A CA 1
ATOM 671 C C . LYS A 1 80 ? -11.455 8.418 20.182 1.00 67.31 80 LYS A C 1
ATOM 673 O O . LYS A 1 80 ? -11.475 8.832 21.334 1.00 67.31 80 LYS A O 1
ATOM 678 N N . ASP A 1 81 ? -12.139 7.349 19.787 1.00 70.19 81 ASP A N 1
ATOM 679 C CA . ASP A 1 81 ? -13.006 6.571 20.673 1.00 70.19 81 ASP A CA 1
ATOM 680 C C . ASP A 1 81 ? -12.185 5.854 21.755 1.00 70.19 81 ASP A C 1
ATOM 682 O O . ASP A 1 81 ? -12.578 5.833 22.921 1.00 70.19 81 ASP A O 1
ATOM 686 N N . ILE A 1 82 ? -11.007 5.325 21.398 1.00 75.25 82 ILE A N 1
ATOM 687 C CA . ILE A 1 82 ? -10.064 4.719 22.349 1.00 75.25 82 ILE A CA 1
ATOM 688 C C . ILE A 1 82 ? -9.506 5.773 23.315 1.00 75.25 82 ILE A C 1
ATOM 690 O O . ILE A 1 82 ? -9.517 5.550 24.525 1.00 75.25 82 ILE A O 1
ATOM 694 N N . GLU A 1 83 ? -9.040 6.920 22.815 1.00 76.56 83 GLU A N 1
ATOM 695 C CA . GLU A 1 83 ? -8.533 8.018 23.653 1.00 76.56 83 GLU A CA 1
ATOM 696 C C . GLU A 1 83 ? -9.602 8.534 24.623 1.00 76.56 83 GLU A C 1
ATOM 698 O O . GLU A 1 83 ? -9.323 8.746 25.808 1.00 76.56 83 GLU A O 1
ATOM 703 N N . GLN A 1 84 ? -10.841 8.669 24.147 1.00 82.06 84 GLN A N 1
ATOM 704 C CA . GLN A 1 84 ? -11.972 9.073 24.970 1.00 82.06 84 GLN A CA 1
ATOM 705 C C . GLN A 1 84 ? -12.265 8.034 26.063 1.00 82.06 84 GLN A C 1
ATOM 707 O O . GLN A 1 84 ? -12.302 8.382 27.241 1.00 82.06 84 GLN A O 1
ATOM 712 N N . HIS A 1 85 ? -12.359 6.747 25.710 1.00 81.69 85 HIS A N 1
ATOM 713 C CA . HIS A 1 85 ? -12.598 5.668 26.675 1.00 81.69 85 HIS A CA 1
ATOM 714 C C . HIS A 1 85 ? -11.505 5.559 27.748 1.00 81.69 85 HIS A C 1
ATOM 716 O O . HIS A 1 85 ? -11.804 5.306 28.919 1.00 81.69 85 HIS A O 1
ATOM 722 N N . VAL A 1 86 ? -10.235 5.741 27.373 1.00 89.06 86 VAL A N 1
ATOM 723 C CA . VAL A 1 86 ? -9.112 5.742 28.323 1.00 89.06 86 VAL A CA 1
ATOM 724 C C . VAL A 1 86 ? -9.227 6.922 29.286 1.00 89.06 86 VAL A C 1
ATOM 726 O O . VAL A 1 86 ? -9.026 6.750 30.490 1.00 89.06 86 VAL A O 1
ATOM 729 N N . THR A 1 87 ? -9.592 8.098 28.776 1.00 92.50 87 THR A N 1
ATOM 730 C CA . THR A 1 87 ? -9.785 9.309 29.584 1.00 92.50 87 THR A CA 1
ATOM 731 C C . THR A 1 87 ? -10.930 9.128 30.584 1.00 92.50 87 THR A C 1
ATOM 733 O O . THR A 1 87 ? -10.769 9.429 31.769 1.00 92.50 87 THR A O 1
ATOM 736 N N . ASP A 1 88 ? -12.048 8.553 30.143 1.00 92.25 88 ASP A N 1
ATOM 737 C CA . ASP A 1 88 ? -13.214 8.288 30.988 1.00 92.25 88 ASP A CA 1
ATOM 738 C C . ASP A 1 88 ? -12.882 7.290 32.112 1.00 92.25 88 ASP A C 1
ATOM 740 O O . ASP A 1 88 ? -13.239 7.500 33.277 1.00 92.25 88 ASP A O 1
ATOM 744 N N . LEU A 1 89 ? -12.124 6.230 31.802 1.00 93.94 89 LEU A N 1
ATOM 745 C CA . LEU A 1 89 ? -11.671 5.261 32.802 1.00 93.94 89 LEU A CA 1
ATOM 746 C C . LEU A 1 89 ? -10.729 5.902 33.830 1.00 93.94 89 LEU A C 1
ATOM 748 O O . LEU A 1 89 ? -10.875 5.669 35.031 1.00 93.94 89 LEU A O 1
ATOM 752 N N . GLN A 1 90 ? -9.777 6.723 33.378 1.00 93.31 90 GLN A N 1
ATOM 753 C CA . GLN A 1 90 ? -8.862 7.441 34.268 1.00 93.31 90 GLN A CA 1
ATOM 754 C C . GLN A 1 90 ? -9.627 8.348 35.238 1.00 93.31 90 GLN A C 1
ATOM 756 O O . GLN A 1 90 ? -9.364 8.321 36.442 1.00 93.31 90 GLN A O 1
ATOM 761 N N . GLN A 1 91 ? -10.614 9.101 34.745 1.00 94.31 91 GLN A N 1
ATOM 762 C CA . GLN A 1 91 ? -11.452 9.963 35.580 1.00 94.31 91 GLN A CA 1
ATOM 763 C C . GLN A 1 91 ? -12.259 9.163 36.607 1.00 94.31 91 GLN A C 1
ATOM 765 O O . GLN A 1 91 ? -12.317 9.550 37.778 1.00 94.31 91 GLN A O 1
ATOM 770 N N . ALA A 1 92 ? -12.830 8.024 36.207 1.00 94.75 92 ALA A N 1
ATOM 771 C CA . ALA A 1 92 ? -13.568 7.149 37.112 1.00 94.75 92 ALA A CA 1
ATOM 772 C C . ALA A 1 92 ? -12.677 6.608 38.244 1.00 94.75 92 ALA A C 1
ATOM 774 O O . ALA A 1 92 ? -13.069 6.638 39.414 1.00 94.75 92 ALA A O 1
ATOM 775 N N . VAL A 1 93 ? -11.455 6.171 37.918 1.00 96.62 93 VAL A N 1
ATOM 776 C CA . VAL A 1 93 ? -10.481 5.679 38.905 1.00 96.62 93 VAL A CA 1
ATOM 777 C C . VAL A 1 93 ? -10.069 6.787 39.872 1.00 96.62 93 VAL A C 1
ATOM 779 O O . VAL A 1 93 ? -10.090 6.572 41.084 1.00 96.62 93 VAL A O 1
ATOM 782 N N . ILE A 1 94 ? -9.749 7.981 39.364 1.00 95.56 94 ILE A N 1
ATOM 783 C CA . ILE A 1 94 ? -9.370 9.136 40.193 1.00 95.56 94 ILE A CA 1
ATOM 784 C C . ILE A 1 94 ? -10.516 9.522 41.130 1.00 95.56 94 ILE A C 1
ATOM 786 O O . ILE A 1 94 ? -10.304 9.700 42.331 1.00 95.56 94 ILE A O 1
ATOM 790 N N . SER A 1 95 ? -11.740 9.604 40.604 1.00 94.31 95 SER A N 1
ATOM 791 C CA . SER A 1 95 ? -12.926 9.922 41.398 1.00 94.31 95 SER A CA 1
ATOM 792 C C . SER A 1 95 ? -13.127 8.899 42.516 1.00 94.31 95 SER A C 1
ATOM 794 O O . SER A 1 95 ? -13.243 9.271 43.689 1.00 94.31 95 SER A O 1
ATOM 796 N N . ARG A 1 96 ? -13.054 7.601 42.191 1.00 96.81 96 ARG A N 1
ATOM 797 C CA . ARG A 1 96 ? -13.216 6.532 43.180 1.00 96.81 96 ARG A CA 1
ATOM 798 C C . ARG A 1 96 ? -12.125 6.562 44.247 1.00 96.81 96 ARG A C 1
ATOM 800 O O . ARG A 1 96 ? -12.445 6.442 45.428 1.00 96.81 96 ARG A O 1
ATOM 807 N N . ALA A 1 97 ? -10.869 6.757 43.853 1.00 96.44 97 ALA A N 1
ATOM 808 C CA . ALA A 1 97 ? -9.753 6.873 44.786 1.00 96.44 97 ALA A CA 1
ATOM 809 C C . ALA A 1 97 ? -9.933 8.071 45.731 1.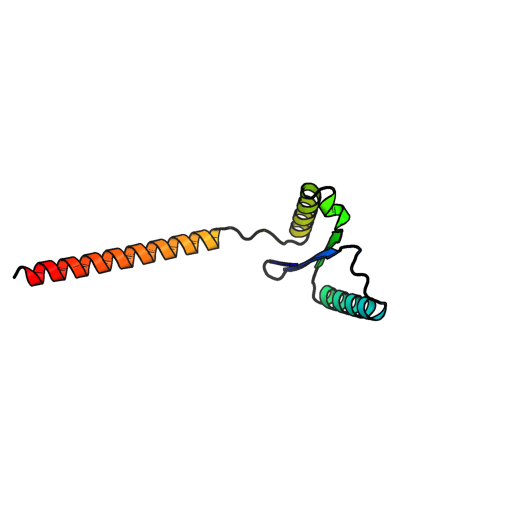00 96.44 97 ALA A C 1
ATOM 811 O O . ALA A 1 97 ? -9.763 7.929 46.941 1.00 96.44 97 ALA A O 1
ATOM 812 N N . SER A 1 98 ? -10.363 9.222 45.204 1.00 95.69 98 SER A N 1
ATOM 813 C CA . SER A 1 98 ? -10.615 10.421 46.012 1.00 95.69 98 SER A CA 1
ATOM 814 C C . SER A 1 98 ? -11.725 10.215 47.050 1.00 95.69 98 SER A C 1
ATOM 816 O O . SER A 1 98 ? -11.627 10.721 48.167 1.00 95.69 98 SER A O 1
ATOM 818 N N . HIS A 1 99 ? -12.758 9.436 46.715 1.00 93.94 99 HIS A N 1
ATOM 819 C CA . HIS A 1 99 ? -13.836 9.098 47.641 1.00 93.94 99 HIS A CA 1
ATOM 820 C C . HIS A 1 99 ? -13.336 8.227 48.794 1.00 93.94 99 HIS A C 1
ATOM 822 O O . HIS A 1 99 ? -13.598 8.534 49.952 1.00 93.94 99 HIS A O 1
ATOM 828 N N . ILE A 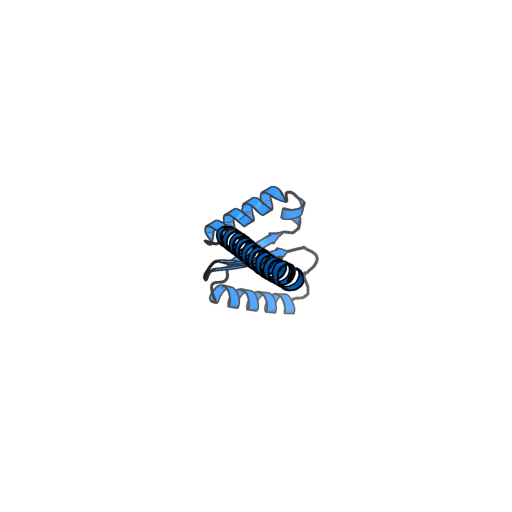1 100 ? -12.569 7.179 48.475 1.00 95.75 100 ILE A N 1
ATOM 829 C CA . ILE A 1 100 ? -11.992 6.267 49.472 1.00 95.75 100 ILE A CA 1
ATOM 830 C C . ILE A 1 100 ? -11.072 7.035 50.429 1.00 95.75 100 ILE A C 1
ATOM 832 O O . ILE A 1 100 ? -11.140 6.844 51.640 1.00 95.75 100 ILE A O 1
ATOM 836 N N . MET A 1 101 ? -10.246 7.946 49.903 1.00 91.81 101 MET A N 1
ATOM 837 C CA . MET A 1 101 ? -9.376 8.784 50.734 1.00 91.81 101 MET A CA 1
ATOM 838 C C . MET A 1 101 ? -10.179 9.662 51.705 1.00 91.81 101 MET A C 1
ATOM 840 O O . MET A 1 101 ? -9.844 9.712 52.886 1.00 91.81 101 MET A O 1
ATOM 844 N N . LYS A 1 102 ? -11.272 10.288 51.244 1.00 92.81 102 LYS A N 1
ATOM 845 C CA . LYS A 1 102 ? -12.155 11.095 52.105 1.00 92.81 102 LYS A CA 1
ATOM 846 C C . LYS A 1 102 ? -12.837 10.268 53.194 1.00 92.81 102 LYS A C 1
ATOM 848 O O . LYS A 1 102 ? -12.897 10.713 54.338 1.00 92.81 102 LYS A O 1
ATOM 853 N N . GLU A 1 103 ? -13.332 9.075 52.863 1.00 92.88 103 GLU A N 1
ATOM 854 C CA . GLU A 1 103 ? -13.919 8.158 53.852 1.00 92.88 103 GLU A CA 1
ATOM 855 C C . GLU A 1 103 ? -12.897 7.803 54.942 1.00 92.88 103 GLU A C 1
ATOM 857 O O . GLU A 1 103 ? -13.209 7.823 56.133 1.00 92.88 103 GLU A O 1
ATOM 862 N N . TRP A 1 104 ? -11.648 7.535 54.558 1.00 91.50 104 TRP A N 1
ATOM 863 C CA . TRP A 1 104 ? -10.581 7.209 55.506 1.00 91.50 104 TRP A CA 1
ATOM 864 C C . TRP A 1 104 ? -10.174 8.388 56.394 1.00 91.50 104 TRP A C 1
ATOM 866 O O . TRP A 1 104 ? -9.903 8.183 57.576 1.00 91.50 104 TRP A O 1
ATOM 876 N N . GLU A 1 105 ? -10.150 9.612 55.863 1.00 87.94 105 GLU A N 1
ATOM 877 C CA . GLU A 1 105 ? -9.900 10.827 56.651 1.00 87.94 105 GLU A CA 1
ATOM 878 C C . GLU A 1 105 ? -11.003 11.070 57.686 1.00 87.94 105 GLU A C 1
ATOM 880 O O . GLU A 1 105 ? -10.699 11.346 58.846 1.00 87.94 105 GLU A O 1
ATOM 885 N N . GLN A 1 106 ? -12.271 10.890 57.307 1.00 82.44 106 GLN A N 1
ATOM 886 C CA . GLN A 1 106 ? -13.403 11.005 58.233 1.00 82.44 106 GLN A CA 1
ATOM 887 C C . GLN A 1 106 ? -13.373 9.927 59.320 1.00 82.44 106 GLN A C 1
ATOM 889 O O . GLN A 1 106 ? -13.653 10.219 60.478 1.00 82.44 106 GLN A O 1
ATOM 894 N N . THR A 1 107 ? -12.982 8.699 58.968 1.00 78.69 107 THR A N 1
ATOM 895 C CA . THR A 1 107 ? -12.881 7.587 59.928 1.00 78.69 107 THR A CA 1
ATOM 896 C C . THR A 1 107 ? -11.715 7.774 60.906 1.00 78.69 107 THR A C 1
ATOM 898 O O . THR A 1 107 ? -11.806 7.335 62.043 1.00 78.69 107 THR A O 1
ATOM 901 N N . LYS A 1 108 ? -10.619 8.429 60.490 1.00 74.06 108 LYS A N 1
ATOM 902 C CA . LYS A 1 108 ? -9.475 8.761 61.364 1.00 74.06 108 LYS A CA 1
ATOM 903 C C . LYS A 1 108 ? -9.710 9.965 62.277 1.00 74.06 108 LYS A C 1
ATOM 905 O O . LYS A 1 108 ? -8.958 10.137 63.231 1.00 74.06 108 LYS A O 1
ATOM 910 N N . ALA A 1 109 ? -10.664 10.829 61.940 1.00 63.03 109 ALA A N 1
ATOM 911 C CA . ALA A 1 109 ? -10.995 12.023 62.716 1.00 63.03 109 ALA A CA 1
ATOM 912 C C . ALA A 1 109 ? -12.015 11.758 63.847 1.00 63.03 109 ALA A C 1
ATOM 914 O O . ALA A 1 109 ? -12.337 12.687 64.590 1.00 63.03 109 ALA A O 1
ATOM 915 N N . LEU A 1 110 ? -12.510 10.518 63.962 1.00 53.53 110 LEU A N 1
ATOM 916 C CA . LEU A 1 110 ? -13.353 9.981 65.039 1.00 53.53 110 LEU A CA 1
ATOM 917 C C . LEU A 1 110 ? -12.507 9.170 66.028 1.00 53.53 110 LEU A C 1
ATOM 919 O O . LEU A 1 110 ? -12.814 9.247 67.237 1.00 53.53 110 LEU A O 1
#

Sequence (110 aa):
MVAIYKNQKIAIECDGERYHSGEKKLREDMERQAILERLGWKFIRIRGSEYYRDPEKTIKRVIYELNEFGIEPESNQCNKDIEQHVTDLQQAVISRASHIMKEWEQTKAL

Secondary structure (DSSP, 8-state):
-EEEETTEEEEEEEE-TT---HHHHHHHHHHHHHHHHHTT-EEEEEEHHHHHH-HHHHHHHHHHHHHHTT-PPPPTHHHHHHHHHHHHHHHHHHHHHHHHHHHHHHHHT-

Nearest PDB structures (foldseek):
  7wx3-assembly1_A  TM=6.766E-01  e=2.765E+00  Drosophila melanogaster
  7wx3-assembly1_B  TM=6.765E-01  e=2.765E+00  Drosophila melanogaster
  7wx4-assembly1_A  TM=6.797E-01  e=3.616E+00  Drosophila melanogaster
  7f5u-assembly1_A  TM=6.276E-01  e=5.786E+00  Drosophila melanogaster

Radius of gyration: 26.18 Å; Cα contacts (8 Å, |Δi|>4): 72; chains: 1; bounding box: 35×33×78 Å

Solvent-accessible surface area (backbone atoms only — not comparable to full-atom values): 6356 Å² total; per-residue (Å²): 94,76,52,74,37,96,91,44,42,32,41,41,44,75,52,52,92,88,72,79,66,58,76,69,51,54,50,53,51,51,54,52,48,55,53,42,44,74,73,63,39,44,78,48,80,38,49,43,71,52,38,74,73,38,50,69,63,45,50,52,50,52,53,51,52,36,46,77,6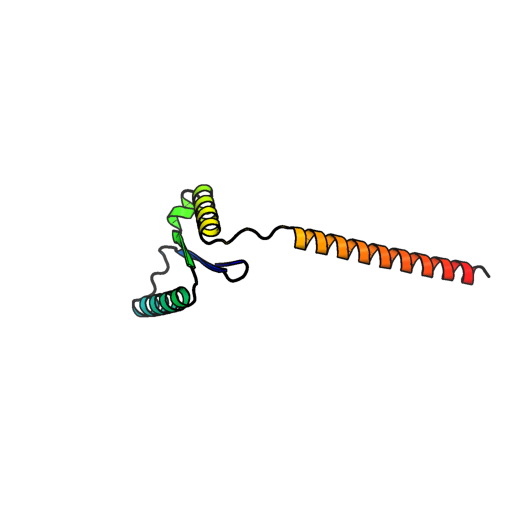8,64,40,65,82,78,70,66,57,65,58,51,53,50,54,48,53,52,51,53,51,51,50,52,51,52,53,53,52,54,50,54,51,52,53,51,53,57,63,71,76,108

Foldseek 3Di:
DWADDDHAIEAEEEDEPPPPPDPVVVVVVVVVVVVCVVVVYHYHYHYNVNCVVPVPVSVVVVQVVCVVSVRDPDPCVVVVVVVVVVVVVVVVVVVVVVVVVVVVVVVVVD

Mean predicted aligned error: 11.79 Å

pLDDT: mean 87.05, std 11.7, range [53.53, 97.19]